Protein AF-A0A7T2Z014-F1 (afdb_monomer_lite)

Radius of gyration: 12.76 Å; chains: 1; bounding box: 38×24×31 Å

Foldseek 3Di:
DDPLVVLLVVVVVLQVQFPDRFQEKEWEPQLVVSCVVVVQWDWACADLRQHHHPPVPGTFTDGPNRYTYHYDNVDPDGDMDGDPNRD

Sequence (87 aa):
MKGNDMTTATFKSAVAAANVRPKGVIVSPDLFRALEGENLLERKLATPWGFPAPSLGIELPYYDHDVYVACDPILEGYGFKLPPAST

Structure (mmCIF, N/CA/C/O backbone):
data_AF-A0A7T2Z014-F1
#
_entry.id   AF-A0A7T2Z014-F1
#
loop_
_atom_site.group_PDB
_atom_site.id
_atom_site.type_symbol
_atom_site.label_atom_id
_atom_site.label_alt_id
_atom_site.label_comp_id
_atom_site.label_asym_id
_atom_site.label_entity_id
_atom_site.label_seq_id
_atom_site.pdbx_PDB_ins_code
_atom_site.Cartn_x
_atom_site.Cartn_y
_atom_site.Cartn_z
_atom_site.occupancy
_atom_site.B_iso_or_equiv
_atom_site.auth_seq_id
_atom_site.auth_comp_id
_atom_site.auth_asym_id
_atom_site.auth_atom_id
_atom_site.pdbx_PDB_model_num
ATOM 1 N N . MET A 1 1 ? -18.019 -1.339 18.121 1.00 44.25 1 MET A N 1
ATOM 2 C CA . MET A 1 1 ? -17.348 -1.624 16.835 1.00 44.25 1 MET A CA 1
ATOM 3 C C . MET A 1 1 ? -16.168 -0.674 16.735 1.00 44.25 1 MET A C 1
ATOM 5 O O . MET A 1 1 ? -16.366 0.519 16.924 1.00 44.25 1 MET A O 1
ATOM 9 N N . LYS A 1 2 ? -14.949 -1.214 16.644 1.00 45.78 2 LYS A N 1
ATOM 10 C CA . LYS A 1 2 ? -13.688 -0.465 16.740 1.00 45.78 2 LYS A CA 1
ATOM 11 C C . LYS A 1 2 ? -13.549 0.421 15.496 1.00 45.78 2 LYS A C 1
ATOM 13 O O . LYS A 1 2 ? -13.713 -0.062 14.384 1.00 45.78 2 LYS A O 1
ATOM 18 N N . GLY A 1 3 ? -13.267 1.710 15.684 1.00 55.22 3 GLY A N 1
ATOM 19 C CA . GLY A 1 3 ? -13.209 2.701 14.598 1.00 55.22 3 GLY A CA 1
ATOM 20 C C . GLY A 1 3 ? -12.161 2.429 13.510 1.00 55.22 3 GLY A C 1
ATOM 21 O O . GLY A 1 3 ? -12.231 3.047 12.455 1.00 55.22 3 GLY A O 1
ATOM 22 N N . ASN A 1 4 ? -11.235 1.493 13.734 1.00 58.41 4 ASN A N 1
ATOM 23 C CA . ASN A 1 4 ? -10.173 1.145 12.788 1.00 58.41 4 ASN A CA 1
ATOM 24 C C . ASN A 1 4 ? -10.642 0.164 11.698 1.00 58.41 4 ASN A C 1
ATOM 26 O O . ASN A 1 4 ? -10.192 0.263 10.561 1.00 58.41 4 ASN A O 1
ATOM 30 N N . ASP A 1 5 ? -11.594 -0.726 12.005 1.00 60.34 5 ASP A N 1
ATOM 31 C CA . ASP A 1 5 ? -12.052 -1.756 11.057 1.00 60.34 5 ASP A CA 1
ATOM 32 C C . ASP A 1 5 ? -12.781 -1.137 9.849 1.00 60.34 5 ASP A C 1
ATOM 34 O O . ASP A 1 5 ? -12.703 -1.630 8.725 1.00 60.34 5 ASP A O 1
ATOM 38 N N . MET A 1 6 ? -13.491 -0.023 10.064 1.00 64.44 6 MET A N 1
ATOM 39 C CA . MET A 1 6 ? -14.251 0.658 9.009 1.00 64.44 6 MET A CA 1
ATOM 40 C C . MET A 1 6 ? -13.340 1.441 8.048 1.00 64.44 6 MET A C 1
ATOM 42 O O . MET A 1 6 ? -13.648 1.579 6.860 1.00 64.44 6 MET A O 1
ATOM 46 N N . THR A 1 7 ? -12.202 1.941 8.534 1.00 79.31 7 THR A N 1
ATOM 47 C CA . THR A 1 7 ? -11.305 2.797 7.747 1.00 79.31 7 THR A CA 1
ATOM 48 C C . THR A 1 7 ? -10.379 1.972 6.861 1.00 79.31 7 THR A C 1
ATOM 50 O O . THR A 1 7 ? -10.250 2.276 5.672 1.00 79.31 7 THR A O 1
ATOM 53 N N . THR A 1 8 ? -9.834 0.859 7.364 1.00 87.88 8 THR A N 1
ATOM 54 C CA . THR A 1 8 ? -9.088 -0.089 6.523 1.00 87.88 8 THR A CA 1
ATOM 55 C C . THR A 1 8 ? -10.004 -0.788 5.522 1.00 87.88 8 THR A C 1
ATOM 57 O O . THR A 1 8 ? -9.606 -0.971 4.374 1.00 87.88 8 THR A O 1
ATOM 60 N N . ALA A 1 9 ? -11.256 -1.101 5.881 1.00 89.94 9 ALA A N 1
ATOM 61 C CA . ALA A 1 9 ? -12.243 -1.651 4.947 1.00 89.94 9 ALA A CA 1
ATOM 62 C C . ALA A 1 9 ? -12.516 -0.733 3.745 1.00 89.94 9 ALA A C 1
ATOM 64 O O . ALA A 1 9 ? -12.659 -1.220 2.621 1.00 89.94 9 ALA A O 1
ATOM 65 N N . THR A 1 10 ? -12.540 0.586 3.957 1.00 90.44 10 THR A N 1
ATOM 66 C CA . THR A 1 10 ? -12.727 1.567 2.875 1.00 90.44 10 THR A CA 1
ATOM 67 C C . THR A 1 10 ? -11.548 1.539 1.901 1.00 90.44 10 THR A C 1
ATOM 69 O O . THR A 1 10 ? -11.750 1.455 0.691 1.00 90.44 10 THR A O 1
ATOM 72 N N . PHE A 1 11 ? -10.316 1.516 2.418 1.00 92.25 11 PHE A N 1
ATOM 73 C CA . PHE A 1 11 ? -9.112 1.366 1.598 1.00 92.25 11 PHE A CA 1
ATOM 74 C C . PHE A 1 11 ? -9.094 0.034 0.828 1.00 92.25 11 PHE A C 1
ATOM 76 O O . PHE A 1 11 ? -8.914 0.033 -0.390 1.00 92.25 11 PHE A O 1
ATOM 83 N N . LYS A 1 12 ? -9.348 -1.093 1.514 1.00 92.56 12 LYS A N 1
ATOM 84 C CA . LYS A 1 12 ? -9.417 -2.437 0.908 1.00 92.56 12 LYS A CA 1
ATOM 85 C C . LYS A 1 12 ? -10.414 -2.458 -0.255 1.00 92.56 12 LYS A C 1
ATOM 87 O O . LYS A 1 12 ? -10.097 -2.946 -1.337 1.00 92.56 12 LYS A O 1
ATOM 92 N N . SER A 1 13 ? -11.595 -1.874 -0.039 1.00 91.31 13 SER A N 1
ATOM 93 C CA . SER A 1 13 ? -12.653 -1.785 -1.049 1.00 91.31 13 SER A CA 1
ATOM 94 C C . SER A 1 13 ? -12.244 -0.915 -2.235 1.00 91.31 13 SER A C 1
ATOM 96 O O . SER A 1 13 ? -12.505 -1.289 -3.371 1.00 91.31 13 SER A O 1
ATOM 98 N N . ALA A 1 14 ? -11.565 0.211 -2.003 1.00 90.00 14 ALA A N 1
ATOM 99 C CA . ALA A 1 14 ? -11.111 1.092 -3.075 1.00 90.00 14 ALA A CA 1
ATOM 100 C C . ALA A 1 14 ? -10.024 0.448 -3.952 1.00 90.00 14 ALA A C 1
ATOM 102 O O . ALA A 1 14 ? -10.080 0.562 -5.173 1.00 90.00 14 ALA A O 1
ATOM 103 N N . VAL A 1 15 ? -9.068 -0.272 -3.353 1.00 90.62 15 VAL A N 1
ATOM 104 C CA . VAL A 1 15 ? -8.057 -1.036 -4.107 1.00 90.62 15 VAL A CA 1
ATOM 105 C C . VAL A 1 15 ? -8.708 -2.171 -4.905 1.00 90.62 15 VAL A C 1
ATOM 107 O O . VAL A 1 15 ? -8.329 -2.399 -6.051 1.00 90.62 15 VAL A O 1
ATOM 110 N N . ALA A 1 16 ? -9.700 -2.858 -4.329 1.00 89.94 16 ALA A N 1
ATOM 111 C CA . ALA A 1 16 ? -10.435 -3.929 -5.004 1.00 89.94 16 ALA A CA 1
ATOM 112 C C . ALA A 1 16 ? -11.359 -3.423 -6.129 1.00 89.94 16 ALA A C 1
ATOM 114 O O . ALA A 1 16 ? -11.580 -4.140 -7.100 1.00 89.94 16 ALA A O 1
ATOM 115 N N . ALA A 1 17 ? -11.888 -2.203 -6.005 1.00 88.00 17 ALA A N 1
ATOM 116 C CA . ALA A 1 17 ? -12.773 -1.577 -6.987 1.00 88.00 17 ALA A CA 1
ATOM 117 C C . ALA A 1 17 ? -12.029 -0.855 -8.126 1.00 88.00 17 ALA A C 1
ATOM 119 O O . ALA A 1 17 ? -12.673 -0.349 -9.044 1.00 88.00 17 ALA A O 1
ATOM 120 N N . ALA A 1 18 ? -10.697 -0.780 -8.075 1.00 86.25 18 ALA A N 1
ATOM 121 C CA . ALA A 1 18 ? -9.897 -0.154 -9.119 1.00 86.25 18 ALA A CA 1
ATOM 122 C C . ALA A 1 18 ? -10.028 -0.906 -10.455 1.00 86.25 18 ALA A C 1
ATOM 124 O O . ALA A 1 18 ? -9.859 -2.125 -10.505 1.00 86.25 18 ALA A O 1
ATOM 125 N N . ASN A 1 19 ? -10.247 -0.171 -11.551 1.00 83.50 19 ASN A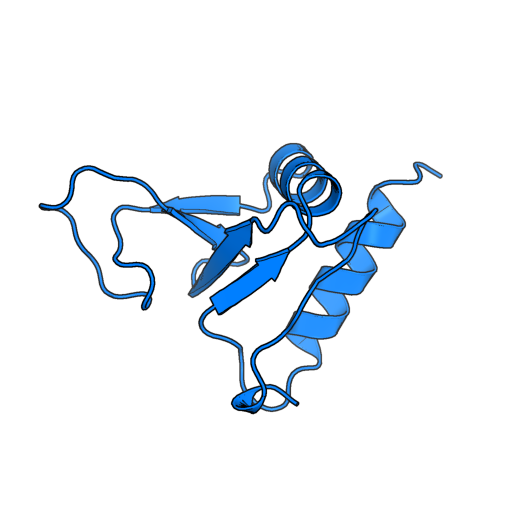 N 1
ATOM 126 C CA . ASN A 1 19 ? -10.342 -0.743 -12.903 1.00 83.50 19 ASN A CA 1
ATOM 127 C C . ASN A 1 19 ? -9.060 -1.493 -13.298 1.00 83.50 19 ASN A C 1
ATOM 129 O O . ASN A 1 19 ? -9.101 -2.545 -13.937 1.00 83.50 19 ASN A O 1
ATOM 133 N N . VAL A 1 20 ? -7.911 -0.953 -12.886 1.00 85.62 20 VAL A N 1
ATOM 134 C CA . VAL A 1 20 ? -6.600 -1.593 -12.996 1.00 85.62 20 VAL A CA 1
ATOM 135 C C . VAL A 1 20 ? -5.978 -1.643 -11.613 1.00 85.62 20 VAL A C 1
ATOM 137 O O . VAL A 1 20 ? -5.854 -0.615 -10.940 1.00 85.62 20 VAL A O 1
ATOM 140 N N . ARG A 1 21 ? -5.539 -2.836 -11.205 1.00 85.88 21 ARG A N 1
ATOM 141 C CA . ARG A 1 21 ? -4.918 -3.047 -9.898 1.00 85.88 21 ARG A CA 1
ATOM 142 C C . ARG A 1 21 ? -3.704 -2.115 -9.719 1.00 85.88 21 ARG A C 1
ATOM 144 O O . ARG A 1 21 ? -2.765 -2.200 -10.518 1.00 85.88 21 ARG A O 1
ATOM 151 N N . PRO A 1 22 ? -3.705 -1.229 -8.706 1.00 88.38 22 PRO A N 1
ATOM 152 C CA . PRO A 1 22 ? -2.630 -0.264 -8.514 1.00 88.38 22 PRO A CA 1
ATOM 153 C C . PRO A 1 22 ? -1.326 -0.976 -8.159 1.00 88.38 22 PRO A C 1
ATOM 155 O O . PRO A 1 22 ? -1.320 -1.913 -7.370 1.00 88.38 22 PRO A O 1
ATOM 158 N N . LYS A 1 23 ? -0.201 -0.507 -8.706 1.00 87.38 23 LYS A N 1
ATOM 159 C CA . LYS A 1 23 ? 1.139 -0.986 -8.310 1.00 87.38 23 LYS A CA 1
ATOM 160 C C . LYS A 1 23 ? 1.747 -0.207 -7.152 1.00 87.38 23 LYS A C 1
ATOM 162 O O . LYS A 1 23 ? 2.661 -0.695 -6.497 1.00 87.38 23 LYS A O 1
ATOM 167 N N . GLY A 1 24 ? 1.199 0.967 -6.866 1.00 89.69 24 GLY A N 1
ATOM 168 C CA . GLY A 1 24 ? 1.546 1.754 -5.698 1.00 89.69 24 GLY A CA 1
ATOM 169 C C . GLY A 1 24 ? 0.383 2.642 -5.287 1.00 89.69 24 GLY A C 1
ATOM 170 O O . GLY A 1 24 ? -0.384 3.087 -6.140 1.00 89.69 24 GLY A O 1
ATOM 171 N N . VAL A 1 25 ? 0.258 2.892 -3.991 1.00 92.25 25 VAL A N 1
ATOM 172 C CA . VAL A 1 25 ? -0.742 3.778 -3.390 1.00 92.25 25 VAL A CA 1
ATOM 173 C C . VAL A 1 25 ? -0.071 4.691 -2.378 1.00 92.25 25 VAL A C 1
ATOM 175 O O . VAL A 1 25 ? 0.973 4.353 -1.820 1.00 92.25 25 VAL A O 1
ATOM 178 N N . ILE A 1 26 ? -0.679 5.847 -2.133 1.00 93.94 26 ILE A N 1
ATOM 179 C CA . ILE A 1 26 ? -0.241 6.768 -1.084 1.00 93.94 26 ILE A CA 1
ATOM 180 C C . ILE A 1 26 ? -1.299 6.751 0.013 1.00 93.94 26 ILE A C 1
ATOM 182 O O . ILE A 1 26 ? -2.481 6.910 -0.280 1.00 93.94 26 ILE A O 1
ATOM 186 N N . VAL A 1 27 ? -0.890 6.566 1.262 1.00 95.00 27 VAL A N 1
ATOM 187 C CA . VAL A 1 27 ? -1.774 6.539 2.434 1.00 95.00 27 VAL A CA 1
ATOM 188 C C . VAL A 1 27 ? -1.304 7.536 3.488 1.00 95.00 27 VAL A C 1
ATOM 190 O O . VAL A 1 27 ? -0.130 7.910 3.527 1.00 95.00 27 VAL A O 1
ATOM 193 N N . SER A 1 28 ? -2.218 7.963 4.352 1.00 95.50 28 SER A N 1
ATOM 194 C CA . SER A 1 28 ? -1.892 8.759 5.532 1.00 95.50 28 SER A CA 1
ATOM 195 C C . SER A 1 28 ? -1.141 7.942 6.595 1.00 95.50 28 SER A C 1
ATOM 197 O O . SER A 1 28 ? -1.236 6.708 6.614 1.00 95.50 28 SER A O 1
ATOM 199 N N . PRO A 1 29 ? -0.451 8.600 7.546 1.00 94.38 29 PRO A N 1
ATOM 200 C CA . PRO A 1 29 ? 0.206 7.914 8.657 1.00 94.38 29 PRO A CA 1
ATOM 201 C C . PRO A 1 29 ? -0.745 7.083 9.527 1.00 94.38 29 PRO A C 1
ATOM 203 O O . PRO A 1 29 ? -0.372 5.994 9.965 1.00 94.38 29 PRO A O 1
ATOM 206 N N . ASP A 1 30 ? -1.971 7.557 9.771 1.00 93.00 30 ASP A N 1
ATOM 207 C CA . ASP A 1 30 ? -2.932 6.829 10.611 1.00 93.00 30 ASP A CA 1
ATOM 208 C C . ASP A 1 30 ? -3.486 5.596 9.893 1.00 93.00 30 ASP A C 1
ATOM 210 O O . ASP A 1 30 ? -3.602 4.530 10.503 1.00 93.00 30 ASP A O 1
ATOM 214 N N . LEU A 1 31 ? -3.752 5.698 8.584 1.00 94.31 31 LEU A N 1
ATOM 215 C CA . LEU A 1 31 ? -4.143 4.541 7.782 1.00 94.31 31 LEU A CA 1
ATOM 216 C C . LEU A 1 31 ? -2.993 3.538 7.672 1.00 94.31 31 LEU A C 1
ATOM 218 O O . LEU A 1 31 ? -3.224 2.346 7.843 1.00 94.31 31 LEU A O 1
ATOM 222 N N . PHE A 1 32 ? -1.758 4.001 7.467 1.00 94.31 32 PHE A N 1
ATOM 223 C CA . PHE A 1 32 ? -0.582 3.131 7.446 1.00 94.31 32 PHE A CA 1
ATOM 224 C C . PHE A 1 32 ? -0.457 2.317 8.741 1.00 94.31 32 PHE A C 1
ATOM 226 O O . PHE A 1 32 ? -0.354 1.093 8.698 1.00 94.31 32 PHE A O 1
ATOM 233 N N . ARG A 1 33 ? -0.553 2.984 9.899 1.00 93.12 33 ARG A N 1
ATOM 234 C CA . ARG A 1 33 ? -0.516 2.330 11.217 1.00 93.12 33 ARG A CA 1
ATOM 235 C C . ARG A 1 33 ? -1.666 1.349 11.419 1.00 93.12 33 ARG A C 1
ATOM 237 O O . ARG A 1 33 ? -1.466 0.310 12.039 1.00 93.12 33 ARG A O 1
ATOM 244 N N . ALA A 1 34 ? -2.861 1.661 10.921 1.00 93.44 34 ALA A N 1
ATOM 245 C CA . ALA A 1 34 ? -3.996 0.747 11.001 1.00 93.44 34 ALA A CA 1
ATOM 246 C C . ALA A 1 34 ? -3.782 -0.504 10.134 1.00 93.44 34 ALA A C 1
ATOM 248 O O . ALA A 1 34 ? -4.023 -1.613 10.605 1.00 93.44 34 ALA A O 1
ATOM 249 N N . LEU A 1 35 ? -3.255 -0.344 8.916 1.00 93.06 35 LEU A N 1
ATOM 250 C CA . LEU A 1 35 ? -2.908 -1.465 8.038 1.00 93.06 35 LEU A CA 1
ATOM 251 C C . LEU A 1 35 ? -1.802 -2.347 8.643 1.00 93.06 35 LEU A C 1
ATOM 253 O O . LEU A 1 35 ? -1.908 -3.571 8.584 1.00 93.06 35 LEU A O 1
ATOM 257 N N . GLU A 1 36 ? -0.778 -1.752 9.266 1.00 91.94 36 GLU A N 1
ATOM 258 C CA . GLU A 1 36 ? 0.236 -2.506 10.020 1.00 91.94 36 GLU A CA 1
ATOM 259 C C . GLU A 1 36 ? -0.357 -3.217 11.239 1.00 91.94 36 GLU A C 1
ATOM 261 O O . GLU A 1 36 ? -0.078 -4.391 11.457 1.00 91.94 36 GLU A O 1
ATOM 266 N N . GLY A 1 37 ? -1.203 -2.536 12.016 1.00 91.00 37 GLY A N 1
ATOM 267 C CA . GLY A 1 37 ? -1.845 -3.110 13.201 1.00 91.00 37 GLY A CA 1
ATOM 268 C C . GLY A 1 37 ? -2.765 -4.294 12.886 1.00 91.00 37 GLY A C 1
ATOM 269 O O . GLY A 1 37 ? -2.962 -5.160 13.737 1.00 91.00 37 GLY A O 1
ATOM 270 N N . GLU A 1 38 ? -3.296 -4.357 11.664 1.00 92.00 38 GLU A N 1
ATOM 271 C CA . GLU A 1 38 ? -4.073 -5.486 11.139 1.00 92.00 38 GLU A CA 1
ATOM 272 C C . GLU A 1 38 ? -3.214 -6.549 10.422 1.00 92.00 38 GLU A C 1
ATOM 274 O O . GLU A 1 38 ? -3.764 -7.518 9.905 1.00 92.00 38 GLU A O 1
ATOM 279 N N . ASN A 1 39 ? -1.881 -6.407 10.393 1.00 90.56 39 ASN A N 1
ATOM 280 C CA . ASN A 1 39 ? -0.947 -7.270 9.652 1.00 90.56 39 ASN A CA 1
ATOM 281 C C . ASN A 1 39 ? -1.269 -7.395 8.150 1.00 90.56 39 ASN A C 1
ATOM 283 O O . ASN A 1 39 ? -1.081 -8.448 7.544 1.00 90.56 39 ASN A O 1
ATOM 287 N N . LEU A 1 40 ? -1.758 -6.317 7.535 1.00 91.94 40 LEU A N 1
ATOM 288 C CA . LEU A 1 40 ? -2.093 -6.281 6.105 1.00 91.94 40 LEU A CA 1
ATOM 289 C C . LEU A 1 40 ? -0.923 -5.844 5.222 1.00 91.94 40 LEU A C 1
ATOM 291 O O . LEU A 1 40 ? -1.042 -5.866 3.996 1.00 91.94 40 LEU A O 1
ATOM 295 N N . LEU A 1 41 ? 0.172 -5.392 5.838 1.00 93.44 41 LEU A N 1
ATOM 296 C CA . LEU A 1 41 ? 1.382 -4.972 5.147 1.00 93.44 41 LEU A CA 1
ATOM 297 C C . LEU A 1 41 ? 2.463 -6.038 5.295 1.00 93.44 41 LEU A C 1
ATOM 299 O O . LEU A 1 41 ? 2.823 -6.431 6.401 1.00 93.44 41 LEU A O 1
ATOM 303 N N . GLU A 1 42 ? 3.022 -6.449 4.168 1.00 92.31 42 GLU A N 1
ATOM 304 C CA . GLU A 1 42 ? 4.192 -7.312 4.099 1.00 92.31 42 GLU A CA 1
ATOM 305 C C . GLU A 1 42 ? 5.437 -6.475 3.793 1.00 92.31 42 GLU A C 1
ATOM 307 O O . GLU A 1 42 ? 5.394 -5.546 2.986 1.00 92.31 42 GLU A O 1
ATOM 312 N N . ARG A 1 43 ? 6.565 -6.802 4.423 1.00 89.88 43 ARG A N 1
ATOM 313 C CA . ARG A 1 43 ? 7.854 -6.142 4.193 1.00 89.88 43 ARG A CA 1
ATOM 314 C C . ARG A 1 43 ? 8.660 -6.953 3.176 1.00 89.88 43 ARG A C 1
ATOM 316 O O . ARG A 1 43 ? 8.896 -8.137 3.386 1.00 89.88 43 ARG A O 1
ATOM 323 N N . LYS A 1 44 ? 9.041 -6.336 2.050 1.00 86.62 44 LYS A N 1
ATOM 324 C CA . LYS A 1 44 ? 9.759 -7.006 0.948 1.00 86.62 44 LYS A CA 1
ATOM 325 C C . LYS A 1 44 ? 10.959 -6.214 0.466 1.00 86.62 44 LYS A C 1
ATOM 327 O O . LYS A 1 44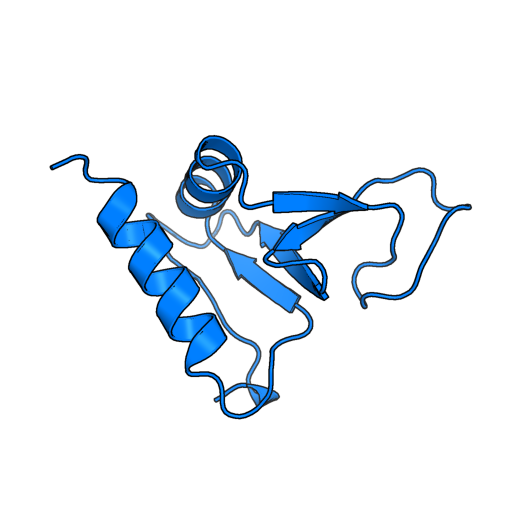 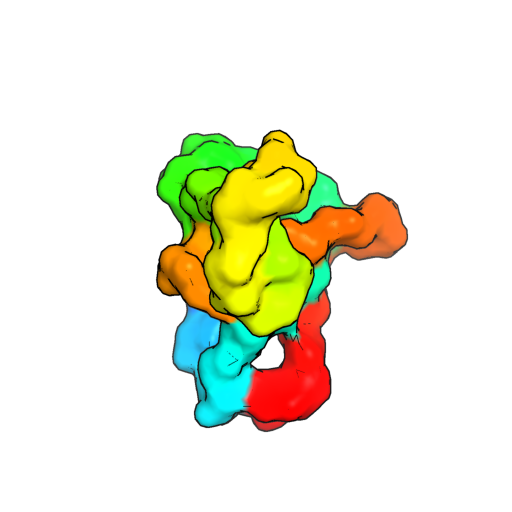? 10.880 -4.999 0.300 1.00 86.62 44 LYS A O 1
ATOM 332 N N . LEU A 1 45 ? 12.029 -6.926 0.114 1.00 85.12 45 LEU A N 1
ATOM 333 C CA . LEU A 1 45 ? 13.164 -6.375 -0.627 1.00 85.12 45 LEU A CA 1
ATOM 334 C C . LEU A 1 45 ? 12.770 -6.136 -2.089 1.00 85.12 45 LEU A C 1
ATOM 336 O O . LEU A 1 45 ? 12.971 -6.977 -2.970 1.00 85.12 45 LEU A O 1
ATOM 340 N N . ALA A 1 46 ? 12.182 -4.978 -2.345 1.00 79.25 46 ALA A N 1
ATOM 341 C CA . ALA A 1 46 ? 11.755 -4.561 -3.666 1.00 79.25 46 ALA A CA 1
ATOM 342 C C . ALA A 1 46 ? 12.058 -3.079 -3.878 1.00 79.25 46 ALA A C 1
ATOM 344 O O . ALA A 1 46 ? 12.239 -2.312 -2.938 1.00 79.25 46 ALA A O 1
ATOM 345 N N . THR A 1 47 ? 12.112 -2.674 -5.138 1.00 73.31 47 THR A N 1
ATOM 346 C CA . THR A 1 47 ? 12.072 -1.264 -5.516 1.00 73.31 47 THR A CA 1
ATOM 347 C C . THR A 1 47 ? 10.671 -0.695 -5.259 1.00 73.31 47 THR A C 1
ATOM 349 O O . THR A 1 47 ? 9.705 -1.461 -5.230 1.00 73.31 47 THR A O 1
ATOM 352 N N . PRO A 1 48 ? 10.508 0.636 -5.160 1.00 66.88 48 PRO A N 1
ATOM 353 C CA . PRO A 1 48 ? 9.185 1.270 -5.078 1.00 66.88 48 PRO A CA 1
ATOM 354 C C . PRO A 1 48 ? 8.262 0.982 -6.278 1.00 66.88 48 PRO A C 1
ATOM 356 O O . PRO A 1 48 ? 7.067 1.249 -6.216 1.00 66.88 48 PRO A O 1
ATOM 359 N N . TRP A 1 49 ? 8.807 0.441 -7.374 1.00 68.56 49 TRP A N 1
ATOM 360 C CA . TRP A 1 49 ? 8.073 0.054 -8.582 1.00 68.56 49 TRP A CA 1
ATOM 361 C C . TRP A 1 49 ? 7.661 -1.428 -8.608 1.00 68.56 49 TRP A C 1
ATOM 363 O O . TRP A 1 49 ? 7.223 -1.915 -9.647 1.00 68.56 49 TRP A O 1
ATOM 373 N N . GLY A 1 50 ? 7.816 -2.172 -7.509 1.00 65.50 50 GLY A N 1
ATOM 374 C CA . GLY A 1 50 ? 7.402 -3.580 -7.442 1.00 65.50 50 GLY A CA 1
ATOM 375 C C . GLY A 1 50 ? 8.427 -4.587 -7.962 1.00 65.50 50 GLY A C 1
ATOM 376 O O . GLY A 1 50 ? 8.176 -5.788 -7.908 1.00 65.50 50 GLY A O 1
ATOM 377 N N . PHE A 1 51 ? 9.589 -4.142 -8.450 1.00 71.12 51 PHE A N 1
ATOM 378 C CA . PHE A 1 51 ? 10.637 -5.062 -8.907 1.00 71.12 51 PHE A CA 1
ATOM 379 C C . PHE A 1 51 ? 11.461 -5.596 -7.732 1.00 71.12 51 PHE A C 1
ATOM 381 O O . PHE A 1 51 ? 11.836 -4.792 -6.877 1.00 71.12 51 PHE A O 1
ATOM 388 N N . PRO A 1 52 ? 11.798 -6.898 -7.690 1.00 73.69 52 PRO A N 1
ATOM 389 C CA . PRO A 1 52 ? 12.642 -7.461 -6.640 1.00 73.69 52 PRO A CA 1
ATOM 390 C C . PRO A 1 52 ? 14.006 -6.764 -6.619 1.00 73.69 52 PRO A C 1
ATOM 392 O O . PRO A 1 52 ? 14.656 -6.613 -7.652 1.00 73.69 52 PRO A O 1
ATOM 395 N N . ALA A 1 53 ? 14.437 -6.339 -5.433 1.00 78.12 53 ALA A N 1
ATOM 396 C CA . ALA A 1 53 ? 15.678 -5.596 -5.235 1.00 78.12 53 ALA A CA 1
ATOM 397 C C . ALA A 1 53 ? 16.463 -6.131 -4.028 1.00 78.12 53 ALA A C 1
ATOM 399 O O . ALA A 1 53 ? 16.693 -5.402 -3.060 1.00 78.12 53 ALA A O 1
ATOM 400 N N . PRO A 1 54 ? 16.891 -7.406 -4.064 1.00 70.12 54 PRO A N 1
ATOM 401 C CA . PRO A 1 54 ? 17.564 -8.044 -2.932 1.00 70.12 54 PRO A CA 1
ATOM 402 C C . PRO A 1 54 ? 18.876 -7.345 -2.539 1.00 70.12 54 PRO A C 1
ATOM 404 O O . PRO A 1 54 ? 19.292 -7.421 -1.389 1.00 70.12 54 PRO A O 1
ATOM 407 N N . SER A 1 55 ? 19.511 -6.627 -3.469 1.00 74.00 55 SER A N 1
ATOM 408 C CA . SER A 1 55 ? 20.760 -5.890 -3.248 1.00 74.00 55 SER A CA 1
ATOM 409 C C . SER A 1 55 ? 20.590 -4.528 -2.570 1.00 74.00 55 SER A C 1
ATOM 411 O O . SER A 1 55 ? 21.581 -3.961 -2.120 1.00 74.00 55 SER A O 1
ATOM 413 N N . LEU A 1 56 ? 19.368 -3.986 -2.498 1.00 72.06 56 LEU A N 1
ATOM 414 C CA . LEU A 1 56 ? 19.107 -2.663 -1.915 1.00 72.06 56 LEU A CA 1
ATOM 415 C C . LEU A 1 56 ? 19.086 -2.693 -0.380 1.00 72.06 56 LEU A C 1
ATOM 417 O O . LEU A 1 56 ? 19.284 -1.655 0.242 1.00 72.06 56 LEU A O 1
ATOM 421 N N . GLY A 1 57 ? 18.851 -3.862 0.228 1.00 73.88 57 GLY A N 1
ATOM 422 C CA . GLY A 1 57 ? 18.846 -4.044 1.686 1.00 73.88 57 GLY A CA 1
ATOM 423 C C . GLY A 1 57 ? 17.736 -3.294 2.436 1.00 73.88 57 GLY A C 1
ATOM 424 O O . GLY A 1 57 ? 17.757 -3.258 3.662 1.00 73.88 57 GLY A O 1
ATOM 425 N N . ILE A 1 58 ? 16.780 -2.690 1.723 1.00 79.69 58 ILE A N 1
ATOM 426 C CA . ILE A 1 58 ? 15.662 -1.932 2.293 1.00 79.69 58 ILE A CA 1
ATOM 427 C C . ILE A 1 58 ? 14.372 -2.704 2.041 1.00 79.69 58 ILE A C 1
ATOM 429 O O . ILE A 1 58 ? 14.039 -3.014 0.895 1.00 79.69 58 ILE A O 1
ATOM 433 N N . GLU A 1 59 ? 13.632 -2.986 3.110 1.00 86.19 59 GLU A N 1
ATOM 434 C CA . GLU A 1 59 ? 12.322 -3.617 3.016 1.00 86.19 59 GLU A CA 1
ATOM 435 C C . GLU A 1 59 ? 11.213 -2.572 2.896 1.00 86.19 59 GLU A C 1
ATOM 437 O O . GLU A 1 59 ? 10.991 -1.741 3.782 1.00 86.19 59 GLU A O 1
ATOM 442 N N . LEU A 1 60 ? 10.481 -2.636 1.790 1.00 89.25 60 LEU A N 1
ATOM 443 C CA . LEU A 1 60 ? 9.355 -1.762 1.510 1.00 89.25 60 LEU A CA 1
ATOM 444 C C . LEU A 1 60 ? 8.030 -2.430 1.914 1.00 89.25 60 LEU A C 1
ATOM 446 O O . LEU A 1 60 ? 7.904 -3.650 1.784 1.00 89.25 60 LEU A O 1
ATOM 450 N N . PRO A 1 61 ? 7.044 -1.658 2.401 1.00 92.69 61 PRO A N 1
ATOM 451 C CA . PRO A 1 61 ? 5.720 -2.165 2.751 1.00 92.69 61 PRO A CA 1
ATOM 452 C C . PRO A 1 61 ? 4.840 -2.379 1.508 1.00 92.69 61 PRO A C 1
ATOM 454 O O . PRO A 1 61 ? 4.680 -1.484 0.675 1.00 92.69 61 PRO A O 1
ATOM 457 N N . TYR A 1 62 ? 4.233 -3.559 1.417 1.00 92.56 62 TYR A N 1
ATOM 458 C CA . TYR A 1 62 ? 3.309 -3.963 0.360 1.00 92.56 62 TYR A CA 1
ATOM 459 C C . TYR A 1 62 ? 1.978 -4.428 0.944 1.00 92.56 62 TYR A C 1
ATOM 461 O O . TYR A 1 62 ? 1.951 -5.276 1.830 1.00 92.56 62 TYR A O 1
ATOM 469 N N . TYR A 1 63 ? 0.877 -3.915 0.408 1.00 92.44 63 TYR A N 1
ATOM 470 C CA . TYR A 1 63 ? -0.467 -4.418 0.658 1.00 92.44 63 TYR A CA 1
ATOM 471 C C . TYR A 1 63 ? -0.805 -5.532 -0.342 1.00 92.44 63 TYR A C 1
ATOM 473 O O . TYR A 1 63 ? -0.510 -5.405 -1.532 1.00 92.44 63 TYR A O 1
ATOM 481 N N . ASP A 1 64 ? -1.415 -6.616 0.152 1.00 88.38 64 ASP A N 1
ATOM 482 C CA . ASP A 1 64 ? -1.866 -7.773 -0.645 1.00 88.38 64 ASP A CA 1
ATOM 483 C C . ASP A 1 64 ? -0.790 -8.270 -1.635 1.00 88.38 64 ASP A C 1
ATOM 485 O O . ASP A 1 64 ? -1.036 -8.539 -2.809 1.00 88.38 64 ASP A O 1
ATOM 489 N N . HIS A 1 65 ? 0.449 -8.329 -1.136 1.00 83.75 65 HIS A N 1
ATOM 490 C CA . HIS A 1 65 ? 1.666 -8.800 -1.797 1.00 83.75 65 HIS A CA 1
ATOM 491 C C . HIS A 1 65 ? 2.220 -7.978 -2.977 1.00 83.75 65 HIS A C 1
ATOM 493 O O . HIS A 1 65 ? 3.421 -8.100 -3.235 1.00 83.75 65 HIS A O 1
ATOM 499 N N . ASP A 1 66 ? 1.429 -7.177 -3.690 1.00 86.06 66 ASP A N 1
ATOM 500 C CA . ASP A 1 66 ? 1.859 -6.543 -4.951 1.00 86.06 66 ASP A CA 1
ATOM 501 C C . ASP A 1 66 ? 1.557 -5.041 -5.077 1.00 86.06 66 ASP A C 1
ATOM 503 O O . ASP A 1 66 ? 1.925 -4.435 -6.088 1.00 86.06 66 ASP A O 1
ATOM 507 N N . VAL A 1 67 ? 0.945 -4.429 -4.058 1.00 90.00 67 VAL A N 1
ATOM 508 C CA . VAL A 1 67 ? 0.645 -2.993 -4.030 1.00 90.00 67 VAL A CA 1
ATOM 509 C C . VAL A 1 67 ? 1.603 -2.282 -3.081 1.00 90.00 67 VAL A C 1
ATOM 511 O O . VAL A 1 67 ? 1.463 -2.387 -1.865 1.00 90.00 67 VAL A O 1
ATOM 514 N N . TYR A 1 68 ? 2.575 -1.538 -3.609 1.00 91.50 68 TYR A N 1
ATOM 515 C CA . TYR A 1 68 ? 3.482 -0.749 -2.771 1.00 91.50 68 TYR A CA 1
ATOM 516 C C . TYR A 1 68 ? 2.715 0.342 -2.006 1.00 91.50 68 TYR A C 1
ATOM 518 O O . TYR A 1 68 ? 1.884 1.043 -2.585 1.00 91.50 68 TYR A O 1
ATOM 526 N N . VAL A 1 69 ? 2.997 0.516 -0.714 1.00 93.06 69 VAL A N 1
ATOM 527 C CA . VAL A 1 69 ? 2.318 1.507 0.132 1.00 93.06 69 VAL A CA 1
ATOM 528 C C . VAL A 1 69 ? 3.291 2.610 0.539 1.00 93.06 69 VAL A C 1
ATOM 530 O O . VAL A 1 69 ? 4.140 2.425 1.405 1.00 93.06 69 VAL A O 1
ATOM 533 N N . ALA A 1 70 ? 3.150 3.791 -0.056 1.00 92.19 70 ALA A N 1
ATOM 534 C CA . ALA A 1 70 ? 3.867 4.984 0.375 1.00 92.19 70 ALA A CA 1
ATOM 535 C C . ALA A 1 70 ? 3.076 5.724 1.464 1.00 92.19 70 ALA A C 1
ATOM 537 O O . ALA A 1 70 ? 1.856 5.842 1.379 1.00 92.19 70 ALA A O 1
ATOM 538 N N . CYS A 1 71 ? 3.773 6.258 2.466 1.00 92.69 71 CYS A N 1
ATOM 539 C CA . CYS A 1 71 ? 3.175 7.084 3.513 1.00 92.69 71 CYS A CA 1
ATOM 540 C C . CYS A 1 71 ? 3.444 8.569 3.225 1.00 92.69 71 CYS A C 1
ATOM 542 O O . CYS A 1 71 ? 4.599 8.948 3.028 1.00 92.69 71 CYS A O 1
ATOM 544 N N . ASP A 1 72 ? 2.396 9.395 3.203 1.00 92.25 72 ASP A N 1
ATOM 545 C CA . ASP A 1 72 ? 2.488 10.847 3.001 1.00 92.25 72 ASP A CA 1
ATOM 546 C C . ASP A 1 72 ? 1.881 11.590 4.205 1.00 92.25 72 ASP A C 1
ATOM 548 O O . ASP A 1 72 ? 0.672 11.483 4.436 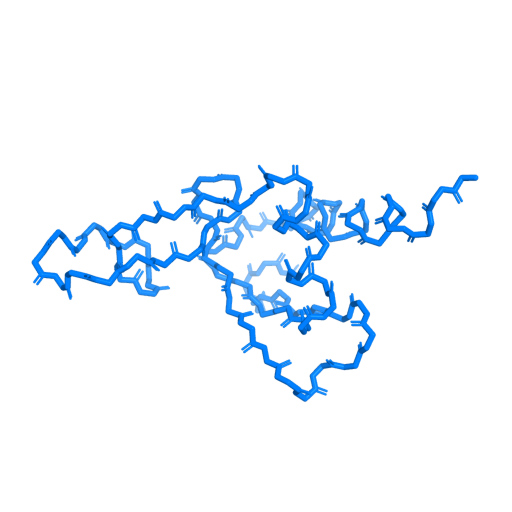1.00 92.25 72 ASP A O 1
ATOM 552 N N . PRO A 1 73 ? 2.681 12.357 4.974 1.00 89.88 73 PRO A N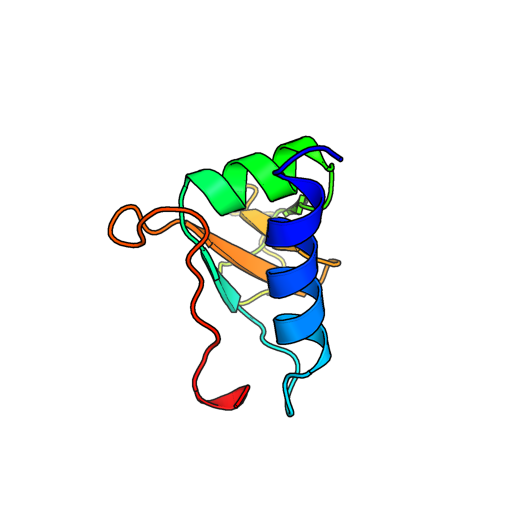 1
ATOM 553 C CA . PRO A 1 73 ? 2.208 13.066 6.163 1.00 89.88 73 PRO A CA 1
ATOM 554 C C . PRO A 1 73 ? 1.249 14.225 5.857 1.00 89.88 73 PRO A C 1
ATOM 556 O O . PRO A 1 73 ? 0.646 14.756 6.784 1.00 89.88 73 PRO A O 1
ATOM 559 N N . ILE A 1 74 ? 1.105 14.631 4.590 1.00 92.50 74 ILE A N 1
ATOM 560 C CA . ILE A 1 74 ? 0.154 15.669 4.169 1.00 92.50 74 ILE A CA 1
ATOM 561 C C . ILE A 1 74 ? -1.283 15.120 4.159 1.00 92.50 74 ILE A C 1
ATOM 563 O O . ILE A 1 74 ? -2.242 15.883 4.250 1.00 92.50 74 ILE A O 1
ATOM 567 N N . LEU A 1 75 ? -1.458 13.799 4.039 1.00 89.44 75 LEU A N 1
ATOM 568 C CA . LEU A 1 75 ? -2.776 13.179 4.118 1.00 89.44 75 LEU A CA 1
ATOM 569 C C . LEU A 1 75 ? -3.237 13.111 5.576 1.00 89.44 75 LEU A C 1
ATOM 571 O O . LEU A 1 75 ? -2.631 12.434 6.404 1.00 89.44 75 LEU A O 1
ATOM 575 N N . GLU A 1 76 ? -4.346 13.782 5.871 1.00 88.25 76 GLU A N 1
ATOM 576 C CA . GLU A 1 76 ? -4.943 13.794 7.205 1.00 88.25 76 GLU A CA 1
ATOM 577 C C . GLU A 1 76 ? -5.858 12.583 7.446 1.00 88.25 76 GLU A C 1
ATOM 579 O O . GLU A 1 76 ? -6.450 12.013 6.521 1.00 88.25 76 GLU A O 1
ATOM 584 N N . GLY A 1 77 ? -5.995 12.196 8.718 1.00 88.19 77 GLY A N 1
ATOM 585 C CA . GLY A 1 77 ? -6.875 11.110 9.151 1.00 88.19 77 GLY A CA 1
ATOM 586 C C . GLY A 1 77 ? -6.565 9.800 8.431 1.00 88.19 77 GLY A C 1
ATOM 587 O O . GLY A 1 77 ? -5.414 9.394 8.357 1.00 88.19 77 GLY A O 1
ATOM 588 N N . TYR A 1 78 ? -7.578 9.147 7.859 1.00 89.06 78 TYR A N 1
ATOM 589 C CA . TYR A 1 78 ? -7.444 7.879 7.123 1.00 89.06 78 TYR A CA 1
ATOM 590 C C . TYR A 1 78 ? -7.433 8.064 5.592 1.00 89.06 78 TYR A C 1
ATOM 592 O O . TYR A 1 78 ? -7.958 7.232 4.851 1.00 89.06 78 TYR A O 1
ATOM 600 N N . GLY A 1 79 ? -6.891 9.187 5.112 1.00 90.00 79 GLY A N 1
ATOM 601 C CA . GLY A 1 79 ? -6.830 9.504 3.686 1.00 90.00 79 GLY A CA 1
ATOM 602 C C . GLY A 1 79 ? -5.925 8.566 2.878 1.00 90.00 79 GLY A C 1
ATOM 603 O O . GLY A 1 79 ? -4.917 8.057 3.368 1.00 90.00 79 GLY A O 1
ATOM 604 N N . PHE A 1 80 ? -6.261 8.374 1.602 1.00 92.69 80 PHE A N 1
ATOM 605 C CA . PHE A 1 80 ? -5.422 7.669 0.634 1.00 92.69 80 PHE A CA 1
ATOM 606 C C . PHE A 1 80 ? -5.625 8.216 -0.782 1.00 92.69 80 PHE A C 1
ATOM 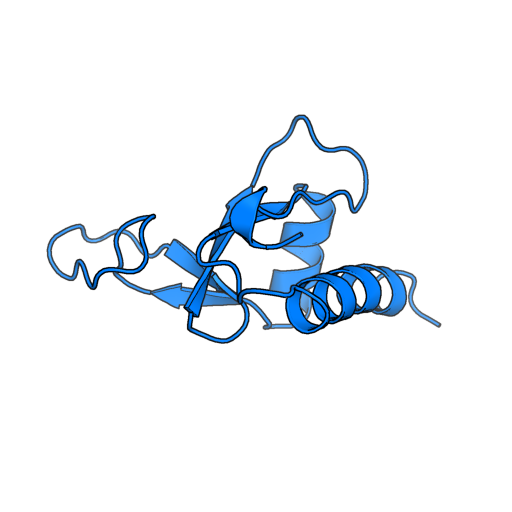608 O O . PHE A 1 80 ? -6.633 8.854 -1.086 1.00 92.69 80 PHE A O 1
ATOM 615 N N . LYS A 1 81 ? -4.657 7.952 -1.658 1.00 91.25 81 LYS A N 1
ATOM 616 C CA . LYS A 1 81 ? -4.696 8.266 -3.086 1.00 91.25 81 LYS A CA 1
ATOM 617 C C . LYS A 1 81 ? -4.331 7.023 -3.886 1.00 91.25 81 LYS A C 1
ATOM 619 O O . LYS A 1 81 ? -3.283 6.411 -3.660 1.00 91.25 81 LYS A O 1
ATOM 624 N N . LEU A 1 82 ? -5.195 6.687 -4.838 1.00 88.75 82 LEU A N 1
ATOM 625 C CA . LEU A 1 82 ? -4.912 5.709 -5.881 1.00 88.75 82 LEU A CA 1
ATOM 626 C C . LEU A 1 82 ? -4.273 6.423 -7.084 1.00 88.75 82 LEU A C 1
ATOM 628 O O . LEU A 1 82 ? -4.552 7.603 -7.315 1.00 88.75 82 LEU A O 1
ATOM 632 N N . PRO A 1 83 ? -3.405 5.746 -7.848 1.00 84.62 83 PRO A N 1
ATOM 633 C CA . PRO A 1 83 ? -2.843 6.313 -9.063 1.00 84.62 83 PRO A CA 1
ATOM 634 C C . PRO A 1 83 ? -3.949 6.526 -10.116 1.00 84.62 83 PRO A C 1
ATOM 636 O O . PRO A 1 83 ? -4.887 5.733 -10.173 1.00 84.62 83 PRO A O 1
ATOM 639 N N . PRO A 1 84 ? -3.834 7.538 -10.998 1.00 76.06 84 PRO A N 1
ATOM 640 C CA . PRO A 1 84 ? -4.883 7.869 -11.971 1.00 76.06 84 PRO A CA 1
ATOM 641 C C . PRO A 1 84 ? -5.226 6.726 -12.930 1.00 76.06 84 PRO A C 1
ATOM 643 O O . PRO A 1 84 ? -6.346 6.632 -13.403 1.00 76.06 84 PRO A O 1
ATOM 646 N N . ALA A 1 85 ? -4.266 5.840 -13.215 1.00 70.88 85 ALA A N 1
ATOM 647 C CA . ALA A 1 85 ? -4.486 4.673 -14.069 1.00 70.88 85 ALA A CA 1
ATOM 648 C C . ALA A 1 85 ? -5.386 3.597 -13.425 1.00 70.88 85 ALA A C 1
ATOM 650 O O . ALA A 1 85 ? -5.774 2.649 -14.101 1.00 70.88 85 ALA A O 1
ATOM 651 N N . SER A 1 86 ? -5.679 3.718 -12.127 1.00 61.03 86 SER A N 1
ATOM 652 C CA . SER A 1 86 ? -6.514 2.787 -11.361 1.00 61.03 86 SER A CA 1
ATOM 653 C C . SER A 1 86 ? -7.969 3.244 -11.207 1.00 61.03 86 SER A C 1
ATOM 655 O O . SER A 1 86 ? -8.789 2.457 -10.734 1.00 61.03 86 SER A O 1
ATOM 657 N N . THR A 1 87 ? -8.292 4.475 -11.612 1.00 55.47 87 THR A N 1
ATOM 658 C CA . THR A 1 87 ? -9.647 5.055 -11.652 1.00 55.47 87 THR A CA 1
ATOM 659 C C . THR A 1 87 ? -10.145 5.112 -13.083 1.00 55.47 87 THR A C 1
ATOM 661 O O . THR A 1 87 ? -11.223 4.542 -13.352 1.00 55.47 87 THR A O 1
#

pLDDT: mean 84.04, std 11.76, range [44.25, 95.5]

Organism: NCBI:txid558537

Secondary structure (DSSP, 8-state):
--HHHHHHHHHHHHHHT-SS--SEEEE-HHHHHHHHHTT-EEEEEB-TTS-B-TTS--EEEEETTTEEEEE-TTS-TT-EE--GGG-